Protein AF-A0A072PGX2-F1 (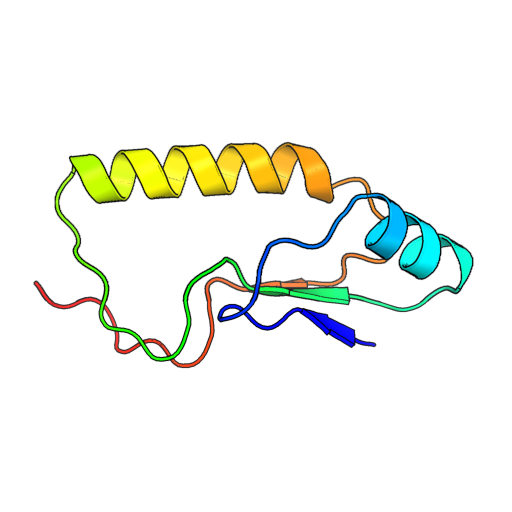afdb_monomer_lite)

Organism: NCBI:txid1182545

Secondary structure (DSSP, 8-state):
-EEE-TTS-PPPHHHHHHHHHTT--EEEE-S-BS------HHHHHHHHHHHHHHHHHHTT-TTEEEEES-BS------

Sequence (78 aa):
MLRVWGGGIYETGDFFDACDEYGSLVWHDYAFACGDYPIPQECLDSIKAEAEAQMIRLRNHASLALLCGGNENFMLCD

Structure (mmCIF, N/CA/C/O backbone):
data_AF-A0A072PGX2-F1
#
_entry.id   AF-A0A072PGX2-F1
#
loop_
_atom_site.group_PDB
_atom_site.id
_atom_site.type_symbol
_atom_site.label_atom_id
_atom_site.label_alt_id
_atom_site.label_comp_id
_atom_site.label_asym_id
_atom_site.label_entity_id
_atom_site.label_seq_id
_atom_site.pdbx_PDB_ins_code
_atom_site.Cartn_x
_atom_site.Cartn_y
_atom_site.Cartn_z
_atom_site.occupancy
_atom_site.B_iso_or_equiv
_atom_site.auth_seq_id
_atom_site.auth_comp_id
_atom_site.auth_asym_id
_atom_site.auth_atom_id
_atom_site.pdbx_PDB_model_num
ATOM 1 N N . MET A 1 1 ? -13.838 -7.287 7.410 1.00 96.94 1 MET A N 1
ATOM 2 C CA . MET A 1 1 ? -12.514 -7.146 6.776 1.00 96.94 1 MET A CA 1
ATOM 3 C C . MET A 1 1 ? -12.724 -6.621 5.372 1.00 96.94 1 MET A C 1
ATOM 5 O O . MET A 1 1 ? -13.586 -7.150 4.678 1.00 96.94 1 MET A O 1
ATOM 9 N N . LEU A 1 2 ? -11.976 -5.593 4.992 1.00 98.31 2 LEU A N 1
ATOM 10 C CA . LEU A 1 2 ? -11.988 -4.958 3.681 1.00 98.31 2 LEU A CA 1
ATOM 11 C C . LEU A 1 2 ? -10.598 -5.098 3.065 1.00 98.31 2 LEU A C 1
ATOM 13 O O . LEU A 1 2 ? -9.595 -4.980 3.767 1.00 98.31 2 LEU A O 1
ATOM 17 N N . ARG A 1 3 ? -10.543 -5.359 1.760 1.00 98.50 3 ARG A N 1
ATOM 18 C CA . ARG A 1 3 ? -9.292 -5.340 1.0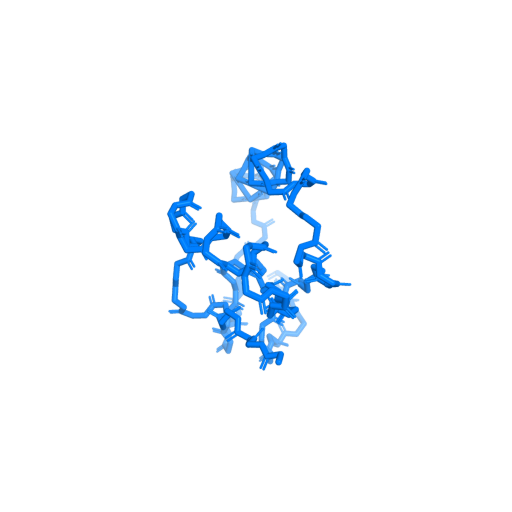07 1.00 98.50 3 ARG A CA 1
ATOM 19 C C . ARG A 1 3 ? -9.246 -4.069 0.170 1.00 98.50 3 ARG A C 1
ATOM 21 O O . ARG A 1 3 ? -10.047 -3.933 -0.753 1.00 98.50 3 ARG A O 1
ATOM 28 N N . VAL A 1 4 ? -8.308 -3.180 0.476 1.00 98.31 4 VAL A N 1
ATOM 29 C CA . VAL A 1 4 ? -7.973 -2.051 -0.396 1.00 98.31 4 VAL A CA 1
ATOM 30 C C . VAL A 1 4 ? -7.051 -2.593 -1.483 1.00 98.31 4 VAL A C 1
ATOM 32 O O . VAL A 1 4 ? -5.889 -2.916 -1.234 1.00 98.31 4 VAL A O 1
ATOM 35 N N . TRP A 1 5 ? -7.636 -2.809 -2.658 1.00 98.31 5 TRP A N 1
ATOM 36 C CA . TRP A 1 5 ? -6.997 -3.471 -3.791 1.00 98.31 5 TRP A CA 1
ATOM 37 C C . TRP A 1 5 ? -5.953 -2.572 -4.465 1.00 98.31 5 TRP A C 1
ATOM 39 O O . TRP A 1 5 ? -6.223 -1.404 -4.743 1.00 98.31 5 TRP A O 1
ATOM 49 N N . GLY A 1 6 ? -4.791 -3.145 -4.792 1.00 97.38 6 GLY A N 1
ATOM 50 C CA . GLY A 1 6 ? -3.612 -2.415 -5.282 1.00 97.38 6 GLY A CA 1
ATOM 51 C C . GLY A 1 6 ? -3.737 -1.749 -6.656 1.00 97.38 6 GLY A C 1
ATOM 52 O O . GLY A 1 6 ? -2.837 -1.020 -7.049 1.00 97.38 6 GLY A O 1
ATOM 53 N N . GLY A 1 7 ? -4.824 -1.972 -7.399 1.00 97.19 7 GLY A N 1
ATOM 54 C CA . GLY A 1 7 ? -5.103 -1.224 -8.633 1.00 97.19 7 GLY A CA 1
ATOM 55 C C . GLY A 1 7 ? -5.987 0.010 -8.420 1.00 97.19 7 GLY A C 1
ATOM 56 O O . GLY A 1 7 ? -6.364 0.671 -9.386 1.00 97.19 7 GLY A O 1
ATOM 57 N N . GLY A 1 8 ? -6.356 0.292 -7.167 1.00 96.38 8 GLY A N 1
ATOM 58 C CA . GLY A 1 8 ? -6.986 1.537 -6.744 1.00 96.38 8 GLY A CA 1
ATOM 59 C C . GLY A 1 8 ? -5.951 2.575 -6.307 1.00 96.38 8 GLY A C 1
ATOM 60 O O . GLY A 1 8 ? -4.953 2.810 -6.984 1.00 96.38 8 GLY A O 1
ATOM 61 N N . ILE A 1 9 ? -6.206 3.207 -5.163 1.00 96.38 9 ILE A N 1
ATOM 62 C CA . ILE A 1 9 ? -5.324 4.200 -4.541 1.00 96.38 9 ILE A CA 1
ATOM 63 C C . ILE A 1 9 ? -5.077 3.843 -3.076 1.00 96.38 9 ILE A C 1
ATOM 65 O O . ILE A 1 9 ? -5.817 3.057 -2.487 1.00 96.38 9 ILE A O 1
ATOM 69 N N . TYR A 1 10 ? -4.076 4.475 -2.463 1.00 97.56 10 TYR A N 1
ATOM 70 C CA . TYR A 1 10 ? -4.009 4.518 -1.006 1.00 97.56 10 TYR A CA 1
ATOM 71 C C . TYR A 1 10 ? -5.175 5.349 -0.481 1.00 97.56 10 TYR A C 1
ATOM 73 O O . TYR A 1 10 ? -5.262 6.545 -0.768 1.00 97.56 10 TYR A O 1
ATOM 81 N N . GLU A 1 11 ? -6.047 4.723 0.299 1.00 97.38 11 GLU A N 1
ATOM 82 C CA . GLU A 1 11 ? -7.254 5.379 0.797 1.00 97.38 11 GLU A CA 1
ATOM 83 C C . GLU A 1 11 ? -6.948 6.528 1.768 1.00 97.38 11 GLU A C 1
ATOM 85 O O . GLU A 1 11 ? -5.865 6.619 2.370 1.00 97.38 11 GLU A O 1
ATOM 90 N N . THR A 1 12 ? -7.910 7.440 1.898 1.00 96.81 12 THR A N 1
ATOM 91 C CA . THR A 1 12 ? -7.794 8.655 2.718 1.00 96.81 12 THR A CA 1
ATOM 92 C C . THR A 1 12 ? -7.698 8.340 4.214 1.00 96.81 12 THR A C 1
ATOM 94 O O . THR A 1 12 ? -7.968 7.224 4.645 1.00 96.81 12 THR A O 1
ATOM 97 N N . GLY A 1 13 ? -7.310 9.329 5.029 1.00 96.44 13 GLY A N 1
ATOM 98 C CA . GLY A 1 13 ? -7.342 9.191 6.493 1.00 96.44 13 GLY A CA 1
ATOM 99 C C . GLY A 1 13 ? -8.741 8.834 7.003 1.00 96.44 13 GLY A C 1
ATOM 100 O O . GLY A 1 13 ? -8.883 7.856 7.725 1.00 96.44 13 GLY A O 1
ATOM 101 N N . ASP A 1 14 ? -9.771 9.527 6.504 1.00 98.12 14 ASP A N 1
ATOM 102 C CA . ASP A 1 14 ? -11.175 9.303 6.877 1.00 98.12 14 ASP A CA 1
ATOM 103 C C . ASP A 1 14 ? -11.628 7.843 6.694 1.00 98.12 14 ASP A C 1
ATOM 105 O O . ASP A 1 14 ? -12.408 7.327 7.494 1.00 98.12 14 ASP A O 1
ATOM 109 N N . PHE A 1 15 ? -11.134 7.151 5.658 1.00 98.44 15 PHE A N 1
ATOM 110 C CA . PHE A 1 15 ? -11.422 5.730 5.454 1.00 98.44 15 PHE A CA 1
ATOM 111 C C . PHE A 1 15 ? -10.867 4.872 6.596 1.00 98.44 15 PHE A C 1
ATOM 113 O O . PHE A 1 15 ? -11.573 4.008 7.122 1.00 98.44 15 PHE A O 1
ATOM 120 N N . PHE A 1 16 ? -9.609 5.099 6.977 1.00 98.50 16 PHE A N 1
ATOM 121 C CA . PHE A 1 16 ? -8.964 4.339 8.042 1.00 98.50 16 PHE A CA 1
ATOM 122 C C . PHE A 1 16 ? -9.500 4.713 9.422 1.00 98.50 16 PHE A C 1
ATOM 124 O O . PHE A 1 16 ? -9.717 3.814 10.229 1.00 98.50 16 PHE A O 1
ATOM 131 N N . ASP A 1 17 ? -9.799 5.990 9.665 1.00 98.50 17 ASP A N 1
ATOM 132 C CA . ASP A 1 17 ? -10.435 6.450 10.902 1.00 98.50 17 ASP A CA 1
ATOM 133 C C . ASP A 1 17 ? -11.801 5.773 11.093 1.00 98.50 17 ASP A C 1
ATOM 135 O O . ASP A 1 17 ? -12.094 5.247 12.167 1.00 98.50 17 ASP A O 1
ATOM 139 N N . ALA A 1 18 ? -12.608 5.681 10.030 1.00 98.75 18 ALA A N 1
ATOM 140 C CA . ALA A 1 18 ? -13.864 4.937 10.070 1.00 98.75 18 ALA A CA 1
ATOM 141 C C . ALA A 1 18 ? -13.628 3.433 10.296 1.00 98.75 18 ALA A C 1
ATOM 143 O O . ALA A 1 18 ? -14.320 2.803 11.096 1.00 98.75 18 ALA A O 1
ATOM 144 N N . CYS A 1 19 ? -12.650 2.827 9.618 1.00 98.69 19 CYS A N 1
ATOM 145 C CA . CYS A 1 19 ? -12.332 1.412 9.823 1.00 98.69 19 CYS A CA 1
ATOM 146 C C . CYS A 1 19 ? -11.888 1.119 11.265 1.00 98.69 19 CYS A C 1
ATOM 148 O O . CYS A 1 19 ? -12.296 0.096 11.822 1.00 98.69 19 CYS A O 1
ATOM 150 N N . ASP A 1 20 ? -11.109 2.017 11.870 1.00 98.75 20 ASP A N 1
ATOM 151 C CA . ASP A 1 20 ? -10.699 1.961 13.273 1.00 98.75 20 ASP A CA 1
ATOM 152 C C . ASP A 1 20 ? -11.917 2.071 14.205 1.00 98.75 20 ASP A C 1
ATOM 154 O O . ASP A 1 20 ? -12.089 1.225 15.085 1.00 98.75 20 ASP A O 1
ATOM 158 N N . GLU A 1 21 ? -12.798 3.053 13.981 1.00 98.69 21 GLU A N 1
ATOM 159 C CA . GLU A 1 21 ? -14.000 3.291 14.797 1.00 98.69 21 GLU A CA 1
ATOM 160 C C . GLU A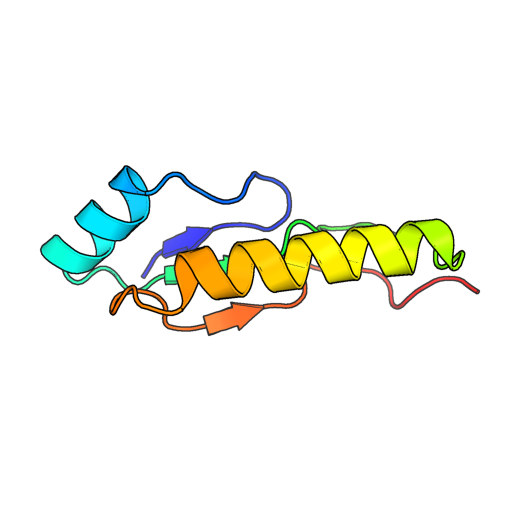 1 21 ? -14.980 2.108 14.754 1.00 98.69 21 GLU A C 1
ATOM 162 O O . GLU A 1 21 ? -15.495 1.674 15.788 1.00 98.69 21 GLU A O 1
ATOM 167 N N . TYR A 1 22 ? -15.215 1.544 13.567 1.00 98.56 22 TYR A N 1
ATOM 168 C CA . TYR A 1 22 ? -16.171 0.452 13.369 1.00 98.56 22 TYR A CA 1
ATOM 169 C C . TYR A 1 22 ? -15.558 -0.948 13.531 1.00 98.56 22 TYR A C 1
ATOM 171 O O . TYR A 1 22 ? -16.258 -1.948 13.349 1.00 98.56 22 TYR A O 1
ATOM 179 N N . GLY A 1 23 ? -14.264 -1.057 13.851 1.00 98.44 23 GLY A N 1
ATOM 180 C CA . GLY A 1 23 ? -13.580 -2.343 14.033 1.00 98.44 23 GLY A CA 1
ATOM 181 C C . GLY A 1 23 ? -13.473 -3.178 12.750 1.00 98.44 23 GLY A C 1
ATOM 182 O O . GLY A 1 23 ? -13.471 -4.412 12.791 1.00 98.44 23 GLY A O 1
ATOM 183 N N . SER A 1 24 ? -13.411 -2.525 11.589 1.00 98.56 24 SER A N 1
ATOM 184 C CA . SER A 1 24 ? -13.292 -3.187 10.290 1.00 98.56 24 SER A CA 1
ATOM 185 C C . SER A 1 24 ? -11.831 -3.356 9.895 1.00 98.56 24 SER A C 1
ATOM 187 O O . SER A 1 24 ? -11.197 -2.414 9.449 1.00 98.56 24 SER A O 1
ATOM 189 N N . LEU A 1 25 ? -11.305 -4.580 10.000 1.00 98.75 25 LEU A N 1
ATOM 190 C CA . LEU A 1 25 ? -9.929 -4.871 9.578 1.00 98.75 25 LEU A CA 1
ATOM 191 C C . LEU A 1 25 ? -9.686 -4.548 8.096 1.00 98.75 25 LEU A C 1
ATOM 193 O O . LEU A 1 25 ? -10.524 -4.869 7.251 1.00 98.75 25 LEU A O 1
ATOM 197 N N . VAL A 1 26 ? -8.504 -4.024 7.791 1.00 98.69 26 VAL A N 1
ATOM 198 C CA . VAL A 1 26 ? -8.044 -3.634 6.459 1.00 98.69 26 VAL A CA 1
ATOM 199 C C . VAL A 1 26 ? -6.835 -4.480 6.058 1.00 98.69 26 VAL A C 1
ATOM 201 O O . VAL A 1 26 ? -5.803 -4.488 6.728 1.00 98.69 26 VAL A O 1
ATOM 204 N N . TRP A 1 27 ? -6.958 -5.178 4.934 1.00 98.50 27 TRP A N 1
ATOM 205 C CA . TRP A 1 27 ? -5.827 -5.655 4.140 1.00 98.5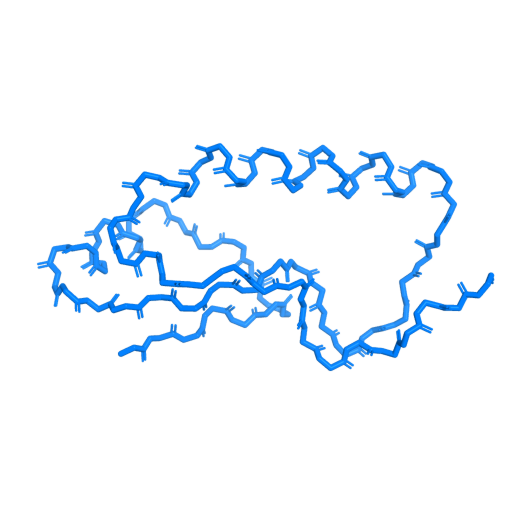0 27 TRP A CA 1
ATOM 206 C C . TRP A 1 27 ? -5.551 -4.581 3.094 1.00 98.50 27 TRP A C 1
ATOM 208 O O . TRP A 1 27 ? -6.397 -4.344 2.233 1.00 98.50 27 TRP A O 1
ATOM 218 N N . HIS A 1 28 ? -4.380 -3.950 3.140 1.00 98.19 28 HIS A N 1
ATOM 219 C CA . HIS A 1 28 ? -4.002 -2.927 2.170 1.00 98.19 28 HIS A CA 1
ATOM 220 C C . HIS A 1 28 ? -2.863 -3.408 1.265 1.00 98.19 28 HIS A C 1
ATOM 222 O O . HIS A 1 28 ? -1.799 -3.795 1.750 1.00 98.19 28 HIS A O 1
ATOM 228 N N . ASP A 1 29 ? -3.075 -3.374 -0.047 1.00 98.00 29 ASP A N 1
ATOM 229 C CA . ASP A 1 29 ? -2.012 -3.594 -1.029 1.00 98.00 29 ASP A CA 1
ATOM 230 C C . ASP A 1 29 ? -1.231 -2.287 -1.260 1.00 98.00 29 ASP A C 1
ATOM 232 O O . ASP A 1 29 ? -1.817 -1.206 -1.253 1.00 98.00 29 ASP A O 1
ATOM 236 N N . TYR A 1 30 ? 0.076 -2.346 -1.512 1.00 96.31 30 TYR A N 1
ATOM 237 C CA . TYR A 1 30 ? 0.744 -1.254 -2.231 1.00 96.31 30 TYR A CA 1
ATOM 238 C C . TYR A 1 30 ? 0.167 -1.142 -3.652 1.00 96.31 30 TYR A C 1
ATOM 240 O O . TYR A 1 30 ? -0.451 -2.089 -4.147 1.00 96.31 30 TYR A O 1
ATOM 248 N N . ALA A 1 31 ? 0.356 0.009 -4.303 1.00 95.31 31 ALA A N 1
ATOM 249 C CA . ALA A 1 31 ? -0.267 0.366 -5.583 1.00 95.31 31 ALA A CA 1
ATOM 250 C C . ALA A 1 31 ? 0.318 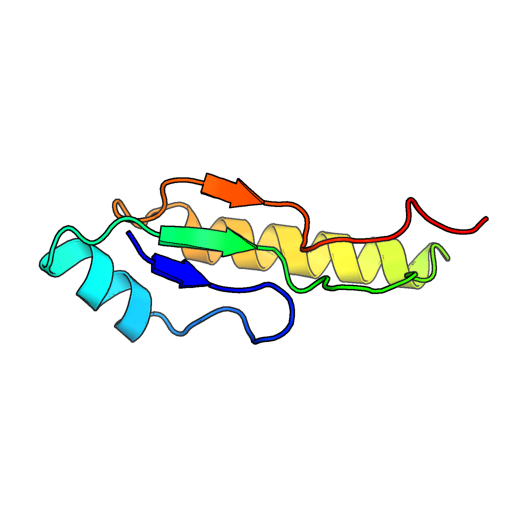-0.381 -6.808 1.00 95.31 31 ALA A C 1
ATOM 252 O O . ALA A 1 31 ? 0.683 0.215 -7.822 1.00 95.31 31 ALA A O 1
ATOM 253 N N . PHE A 1 32 ? 0.408 -1.707 -6.710 1.00 94.94 32 PHE A N 1
ATOM 254 C CA . PHE A 1 32 ? 0.827 -2.618 -7.765 1.00 94.94 32 PHE A CA 1
ATOM 255 C C . PHE A 1 32 ? -0.265 -3.664 -7.994 1.00 94.94 32 PHE A C 1
ATOM 257 O O . PHE A 1 32 ? -0.672 -4.348 -7.051 1.00 94.94 32 PHE A O 1
ATOM 264 N N . ALA A 1 33 ? -0.735 -3.822 -9.229 1.00 95.81 33 ALA A N 1
ATOM 265 C CA . ALA A 1 33 ? -1.764 -4.793 -9.568 1.00 95.81 33 ALA A CA 1
ATOM 266 C C . ALA A 1 33 ? -1.696 -5.281 -11.019 1.00 95.81 33 ALA A C 1
ATOM 268 O O . ALA A 1 33 ? -1.728 -4.482 -11.952 1.00 95.81 33 ALA A O 1
ATOM 269 N N . CYS A 1 34 ? -1.699 -6.608 -11.184 1.00 94.38 34 CYS A N 1
ATOM 270 C CA . CYS A 1 34 ? -1.782 -7.342 -12.450 1.00 94.38 34 CYS A CA 1
ATOM 271 C C . CYS A 1 34 ? -0.777 -6.840 -13.496 1.00 94.38 34 CYS A C 1
ATOM 273 O O . CYS A 1 34 ? -1.064 -6.849 -14.694 1.00 94.38 34 CYS A O 1
ATOM 275 N N . GLY A 1 35 ? 0.368 -6.348 -13.026 1.00 88.94 35 GLY A N 1
ATOM 276 C CA . GLY A 1 35 ? 1.326 -5.614 -13.831 1.00 88.94 35 GLY A CA 1
ATOM 277 C C . GLY A 1 35 ? 2.691 -6.272 -13.842 1.00 88.94 35 GLY A C 1
ATOM 278 O O . GLY A 1 35 ? 3.043 -7.060 -12.960 1.00 88.94 35 GLY A O 1
ATOM 279 N N . ASP A 1 36 ? 3.447 -5.895 -14.861 1.00 88.81 36 ASP A N 1
ATOM 280 C CA . ASP A 1 36 ? 4.880 -6.097 -14.945 1.00 88.81 36 ASP A CA 1
ATOM 281 C C . ASP A 1 36 ? 5.530 -4.716 -14.863 1.00 88.81 36 ASP A C 1
ATOM 283 O O . ASP A 1 36 ? 5.243 -3.832 -15.678 1.00 88.81 36 ASP A O 1
ATOM 287 N N . TYR A 1 37 ? 6.284 -4.490 -13.793 1.00 86.06 37 TYR A N 1
ATOM 288 C CA . TYR A 1 37 ? 6.726 -3.158 -13.402 1.00 86.06 37 TYR A CA 1
ATOM 289 C C . TYR A 1 37 ? 8.204 -2.971 -13.729 1.00 86.06 37 TYR A C 1
ATOM 291 O O . TYR A 1 37 ? 9.004 -3.864 -13.454 1.00 86.06 37 TYR A O 1
ATOM 299 N N . PRO A 1 38 ? 8.586 -1.803 -14.270 1.00 82.31 38 PRO A N 1
ATOM 300 C CA . PRO A 1 38 ? 9.971 -1.535 -14.610 1.00 82.31 38 PRO A CA 1
ATOM 301 C C . PRO A 1 38 ? 10.834 -1.493 -13.339 1.00 82.31 38 PRO A C 1
ATOM 303 O O . PRO A 1 38 ? 10.445 -0.899 -12.331 1.00 82.31 38 PRO A O 1
ATOM 306 N N . ILE A 1 39 ? 12.041 -2.059 -13.423 1.00 86.44 39 ILE A N 1
ATOM 307 C CA . ILE A 1 39 ? 13.043 -2.062 -12.343 1.00 86.44 39 ILE A CA 1
ATOM 308 C C . ILE A 1 39 ? 14.268 -1.132 -12.538 1.00 86.44 39 ILE A C 1
ATOM 310 O O . ILE A 1 39 ? 15.303 -1.386 -11.914 1.00 86.44 39 ILE A O 1
ATOM 314 N N . PRO A 1 40 ? 14.241 -0.043 -13.345 1.00 91.38 40 PRO A N 1
ATOM 315 C CA . PRO A 1 40 ? 15.358 0.892 -13.364 1.00 91.38 40 PRO A CA 1
ATOM 316 C C . PRO A 1 40 ? 15.460 1.600 -12.008 1.00 91.38 40 PRO A C 1
ATOM 318 O O . PRO A 1 40 ? 14.459 1.816 -11.320 1.00 91.38 40 PRO A O 1
ATOM 321 N N . GLN A 1 41 ? 16.678 1.999 -11.634 1.00 93.50 41 GLN A N 1
ATOM 322 C CA . GLN A 1 41 ? 16.957 2.548 -10.303 1.00 93.50 41 GLN A CA 1
ATOM 323 C C . GLN A 1 41 ? 16.061 3.747 -9.948 1.00 93.50 41 GLN A C 1
ATOM 325 O O . GLN A 1 41 ? 15.590 3.834 -8.823 1.00 93.50 41 GLN A O 1
ATOM 330 N N . GLU A 1 42 ? 15.753 4.620 -10.910 1.00 95.19 42 GLU A N 1
ATOM 331 C CA . GLU A 1 42 ? 14.857 5.766 -10.701 1.00 95.19 42 GLU A CA 1
ATOM 332 C C . GLU A 1 42 ? 13.423 5.357 -10.317 1.00 95.19 42 GLU A C 1
ATOM 334 O O . GLU A 1 42 ? 12.809 5.981 -9.448 1.00 95.19 42 GLU A O 1
ATOM 339 N N . CYS A 1 43 ? 12.902 4.274 -10.904 1.00 91.88 43 CYS A N 1
ATOM 340 C CA . CYS A 1 43 ? 11.605 3.719 -10.527 1.00 91.88 43 CYS A CA 1
ATOM 341 C C . CYS A 1 43 ? 11.681 3.087 -9.139 1.00 91.88 43 CYS A C 1
ATOM 343 O O . CYS A 1 43 ? 10.812 3.350 -8.314 1.00 91.88 43 CYS A O 1
ATOM 345 N N . LEU A 1 44 ? 12.732 2.313 -8.848 1.00 92.94 44 LEU A N 1
ATOM 346 C CA . LEU A 1 44 ? 12.928 1.704 -7.528 1.00 92.94 44 LEU A CA 1
ATOM 347 C C . LEU A 1 44 ? 13.039 2.757 -6.417 1.00 92.94 44 LEU A C 1
ATOM 349 O O . LEU A 1 44 ? 12.455 2.581 -5.347 1.00 92.94 44 LEU A O 1
ATOM 353 N N . ASP A 1 45 ? 13.731 3.865 -6.677 1.00 96.69 45 ASP A N 1
ATOM 354 C CA . ASP A 1 45 ? 13.864 4.982 -5.742 1.00 96.69 45 ASP A CA 1
ATOM 355 C C . ASP A 1 45 ? 12.507 5.660 -5.496 1.00 96.69 45 ASP A C 1
ATOM 357 O O . ASP A 1 45 ? 12.152 5.932 -4.346 1.00 96.69 45 ASP A O 1
ATOM 361 N N . SER A 1 46 ? 11.711 5.861 -6.553 1.00 96.12 46 SER A N 1
ATOM 362 C CA . SER A 1 46 ? 10.342 6.383 -6.444 1.00 96.12 46 SER A CA 1
ATOM 363 C C . SER A 1 46 ? 9.431 5.444 -5.647 1.00 96.12 46 SER A C 1
ATOM 365 O O . SER A 1 46 ? 8.734 5.890 -4.737 1.00 96.12 46 SER A O 1
ATOM 367 N N . ILE A 1 47 ? 9.464 4.142 -5.946 1.00 95.25 47 ILE A N 1
ATOM 368 C CA . ILE A 1 47 ? 8.675 3.108 -5.260 1.00 95.25 47 ILE A CA 1
ATOM 369 C C . ILE A 1 47 ? 9.043 3.050 -3.778 1.00 95.25 47 ILE A C 1
ATOM 371 O O . ILE A 1 47 ? 8.167 2.981 -2.918 1.00 95.25 47 ILE A O 1
ATOM 375 N N . LYS A 1 48 ? 10.339 3.113 -3.457 1.00 96.44 48 LYS A N 1
ATOM 376 C CA . LYS A 1 48 ? 10.809 3.131 -2.073 1.00 96.44 48 LYS A CA 1
ATOM 377 C C . LYS A 1 48 ? 10.320 4.373 -1.330 1.00 96.44 48 LYS A C 1
ATOM 379 O O . LYS A 1 48 ? 9.817 4.240 -0.217 1.00 96.44 48 LYS A O 1
ATOM 384 N N . ALA A 1 49 ? 10.431 5.554 -1.940 1.00 98.31 49 ALA A N 1
ATOM 385 C CA . ALA A 1 49 ? 9.955 6.798 -1.339 1.00 98.31 49 ALA A CA 1
ATOM 386 C C . ALA A 1 49 ? 8.437 6.765 -1.081 1.00 98.31 49 ALA A C 1
ATOM 388 O O . ALA A 1 49 ? 7.980 7.167 -0.009 1.00 98.31 49 ALA A O 1
ATOM 389 N N . GLU A 1 50 ? 7.660 6.236 -2.030 1.00 97.69 50 GLU A N 1
ATOM 390 C CA . GLU A 1 50 ? 6.220 6.024 -1.880 1.00 97.69 50 GLU A CA 1
ATOM 391 C C . GLU A 1 50 ? 5.906 5.048 -0.739 1.00 97.69 50 GLU A C 1
ATOM 393 O O . GLU A 1 50 ? 5.107 5.368 0.146 1.00 97.69 50 GLU A O 1
ATOM 398 N N . ALA A 1 51 ? 6.564 3.886 -0.718 1.00 96.50 51 ALA A N 1
ATOM 399 C CA . ALA A 1 51 ? 6.330 2.856 0.286 1.00 96.50 51 ALA A CA 1
ATOM 400 C C . ALA A 1 51 ? 6.663 3.347 1.704 1.00 96.50 51 ALA A C 1
ATOM 402 O O . ALA A 1 51 ? 5.888 3.125 2.636 1.00 96.50 51 ALA A O 1
ATOM 403 N N . GLU A 1 52 ? 7.775 4.067 1.873 1.00 98.12 52 GLU A N 1
ATOM 404 C CA . GLU A 1 52 ? 8.157 4.672 3.152 1.00 98.12 52 GLU A CA 1
ATOM 405 C C . GLU A 1 52 ? 7.129 5.717 3.611 1.00 98.12 52 GLU A C 1
ATOM 407 O O . GLU A 1 52 ? 6.689 5.684 4.766 1.00 98.12 52 GLU A O 1
ATOM 412 N N . ALA A 1 53 ? 6.694 6.608 2.714 1.00 98.19 53 ALA A N 1
ATOM 413 C CA . ALA A 1 53 ? 5.706 7.635 3.029 1.00 98.19 53 ALA A CA 1
ATOM 414 C C . ALA A 1 53 ? 4.352 7.030 3.438 1.00 98.19 53 ALA A C 1
ATOM 416 O O . ALA A 1 53 ? 3.770 7.434 4.451 1.00 98.19 53 ALA A O 1
ATOM 417 N N . GLN A 1 54 ? 3.864 6.032 2.695 1.00 97.38 54 GLN A N 1
ATOM 418 C CA . GLN A 1 54 ? 2.594 5.370 3.001 1.00 97.38 54 GLN A CA 1
ATOM 419 C C . GLN A 1 54 ? 2.688 4.529 4.273 1.00 97.38 54 GLN A C 1
ATOM 421 O O . GLN A 1 54 ? 1.783 4.591 5.102 1.00 97.38 54 GLN A O 1
ATOM 426 N N . MET A 1 55 ? 3.803 3.834 4.510 1.00 96.00 55 MET A N 1
ATOM 427 C CA . MET A 1 55 ? 4.005 3.105 5.762 1.00 96.00 55 MET A CA 1
ATOM 428 C C . MET A 1 55 ? 3.976 4.047 6.972 1.00 96.00 55 MET A C 1
ATOM 430 O O . MET A 1 55 ? 3.322 3.755 7.971 1.00 96.00 55 MET A O 1
ATOM 434 N N . ILE A 1 56 ? 4.642 5.205 6.896 1.00 97.56 56 ILE A N 1
ATOM 435 C CA . ILE A 1 56 ? 4.612 6.204 7.976 1.00 97.56 56 ILE A CA 1
ATOM 436 C C . ILE A 1 56 ? 3.183 6.692 8.241 1.00 97.56 56 ILE A C 1
ATOM 438 O O . ILE A 1 56 ? 2.809 6.832 9.407 1.00 97.56 56 ILE A O 1
ATOM 442 N N . ARG A 1 57 ? 2.400 6.930 7.182 1.00 96.88 57 ARG A N 1
ATOM 443 C CA . ARG A 1 57 ? 1.013 7.395 7.284 1.00 96.88 57 ARG A CA 1
ATOM 444 C C . ARG A 1 57 ? 0.083 6.337 7.882 1.00 96.88 57 ARG A C 1
ATOM 446 O O . ARG A 1 57 ? -0.739 6.679 8.721 1.00 96.88 57 ARG A O 1
ATOM 453 N N . LEU A 1 58 ? 0.219 5.076 7.469 1.00 96.06 58 LEU A N 1
ATOM 454 C CA . LEU A 1 58 ? -0.767 4.026 7.748 1.00 96.06 58 LEU A CA 1
ATOM 455 C C . LEU A 1 58 ? -0.498 3.217 9.025 1.00 96.06 58 LEU A C 1
ATOM 457 O O . LEU A 1 58 ? -1.433 2.696 9.627 1.00 96.06 58 LEU A O 1
ATOM 461 N N . ARG A 1 59 ? 0.763 3.114 9.468 1.00 95.81 59 ARG A N 1
ATOM 462 C CA . ARG A 1 59 ? 1.204 2.177 10.528 1.00 95.81 59 ARG A CA 1
ATOM 463 C C . ARG A 1 59 ? 0.533 2.311 11.899 1.00 95.81 59 ARG A C 1
ATOM 465 O O . ARG A 1 59 ? 0.732 1.437 12.734 1.00 95.81 59 ARG A O 1
ATOM 472 N N . ASN A 1 60 ? -0.166 3.415 12.160 1.00 97.50 60 ASN A N 1
ATOM 473 C CA . ASN A 1 60 ? -0.798 3.681 13.454 1.00 97.50 60 ASN A CA 1
ATOM 474 C C . ASN A 1 60 ? -2.304 3.373 13.472 1.00 97.50 60 ASN A C 1
ATOM 476 O O . ASN A 1 60 ? -2.909 3.485 14.536 1.00 97.50 60 ASN A O 1
ATOM 480 N N . HIS A 1 61 ? -2.898 2.979 12.342 1.00 98.38 61 HIS A N 1
AT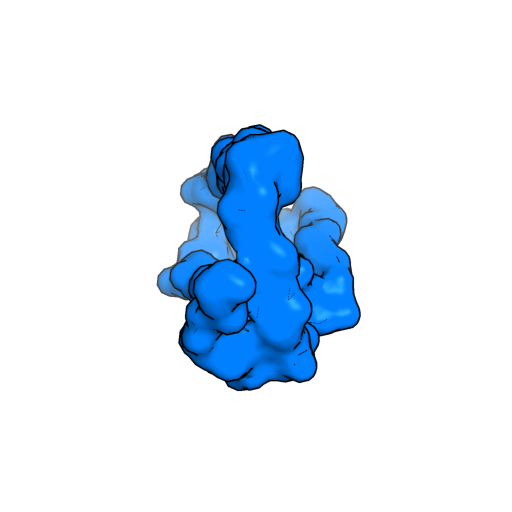OM 481 C CA . HIS A 1 61 ? -4.302 2.574 12.294 1.00 98.38 61 HIS A CA 1
ATOM 482 C C . HIS A 1 61 ? -4.462 1.145 12.807 1.00 98.38 61 HIS A C 1
ATOM 484 O O . HIS A 1 61 ? -3.864 0.210 12.271 1.00 98.38 61 HIS A O 1
ATOM 490 N N . ALA A 1 62 ? -5.275 0.966 13.848 1.00 98.12 62 ALA A N 1
ATOM 491 C CA . ALA A 1 62 ? -5.490 -0.337 14.481 1.00 98.12 62 ALA A CA 1
ATOM 492 C C . ALA A 1 62 ? -6.217 -1.329 13.557 1.00 98.12 62 ALA A C 1
ATOM 494 O O . ALA A 1 62 ? -6.072 -2.544 13.698 1.00 98.12 62 ALA A O 1
ATOM 495 N N . SER A 1 63 ? -6.988 -0.810 12.602 1.00 98.62 63 SER A N 1
ATOM 496 C CA . SER A 1 63 ? -7.659 -1.578 11.562 1.00 98.62 63 SER A CA 1
ATOM 497 C C . SER A 1 63 ? -6.689 -2.182 10.550 1.00 98.62 63 SER A C 1
ATOM 499 O O . SER A 1 63 ? -7.039 -3.200 9.952 1.00 98.62 63 SER A O 1
ATOM 501 N N . LEU A 1 64 ? -5.481 -1.635 10.361 1.00 98.31 64 LEU A N 1
ATOM 502 C CA . LEU A 1 64 ? -4.504 -2.181 9.417 1.00 98.31 64 LEU A CA 1
ATOM 503 C C . LEU A 1 64 ? -4.018 -3.561 9.884 1.00 98.31 64 LEU A C 1
ATOM 505 O O . LEU A 1 64 ? -3.179 -3.690 10.773 1.00 98.31 64 LEU A O 1
ATOM 509 N N . ALA A 1 65 ? -4.533 -4.608 9.245 1.00 98.25 65 ALA A N 1
ATOM 510 C CA . ALA A 1 65 ? -4.262 -5.996 9.599 1.00 98.25 65 ALA A CA 1
ATOM 511 C C . ALA A 1 65 ? -3.116 -6.606 8.782 1.00 98.25 65 ALA A C 1
ATOM 513 O O . ALA A 1 65 ? -2.400 -7.478 9.273 1.00 98.25 65 ALA A O 1
ATOM 514 N N . LEU A 1 66 ? -2.964 -6.180 7.526 1.00 97.38 66 LEU A N 1
ATOM 515 C CA . LEU A 1 66 ? -1.954 -6.688 6.603 1.00 97.38 66 LEU A CA 1
ATOM 516 C C . LEU A 1 66 ? -1.553 -5.603 5.605 1.00 97.38 66 LEU A C 1
ATOM 518 O O . LEU A 1 66 ? -2.417 -4.955 5.015 1.00 97.38 66 LEU A O 1
ATOM 522 N N . LEU A 1 67 ? -0.246 -5.482 5.373 1.00 95.94 67 LEU A N 1
ATOM 523 C CA . LEU A 1 67 ? 0.317 -4.808 4.208 1.00 95.94 67 LEU A CA 1
ATOM 524 C C . LEU A 1 67 ? 0.775 -5.861 3.201 1.00 95.94 67 LEU A C 1
ATOM 526 O O . LEU A 1 67 ? 1.548 -6.758 3.540 1.00 95.94 67 LEU A O 1
ATOM 530 N N . CYS A 1 68 ? 0.293 -5.750 1.971 1.00 96.50 68 CYS A N 1
ATOM 531 C CA . CYS A 1 68 ? 0.605 -6.664 0.882 1.00 96.50 68 CYS A CA 1
ATOM 532 C C . CYS A 1 68 ? 1.395 -5.935 -0.210 1.00 96.50 68 CYS A C 1
ATOM 534 O O . CYS A 1 68 ? 1.127 -4.777 -0.507 1.00 96.50 68 CYS A O 1
ATOM 536 N N . GLY A 1 69 ? 2.376 -6.606 -0.819 1.00 93.50 69 GLY A N 1
ATOM 537 C CA . GLY A 1 69 ? 3.244 -6.007 -1.841 1.00 93.50 69 GLY A CA 1
ATOM 538 C C . GLY A 1 69 ? 2.531 -5.609 -3.139 1.00 93.50 69 GLY A C 1
ATOM 539 O O . GLY A 1 69 ? 3.054 -4.787 -3.881 1.00 93.50 69 GLY A O 1
ATOM 540 N N . GLY A 1 70 ? 1.360 -6.182 -3.422 1.00 93.19 70 GLY A N 1
ATOM 541 C CA . GLY A 1 70 ? 0.586 -5.926 -4.634 1.00 93.19 70 GLY A CA 1
ATOM 542 C C . GLY A 1 70 ? -0.351 -7.085 -4.980 1.00 93.19 70 GLY A C 1
ATOM 543 O O . GLY A 1 70 ? -0.386 -8.104 -4.290 1.00 93.19 70 GLY A O 1
ATOM 544 N N . ASN A 1 71 ? -1.105 -6.944 -6.065 1.00 96.12 71 ASN A N 1
ATOM 545 C CA . ASN A 1 71 ? -2.091 -7.917 -6.528 1.00 96.12 71 ASN A CA 1
ATOM 546 C C . ASN A 1 71 ? -1.611 -8.641 -7.790 1.00 96.12 71 ASN A C 1
ATOM 548 O O . ASN A 1 71 ? -1.496 -8.001 -8.822 1.00 96.12 71 ASN A O 1
ATOM 552 N N . GLU A 1 72 ? -1.434 -9.964 -7.757 1.00 94.44 72 GLU A N 1
ATOM 553 C CA . GLU A 1 72 ? -1.247 -10.793 -8.972 1.00 94.44 72 GLU A CA 1
ATOM 554 C C . GLU A 1 72 ? -0.174 -10.271 -9.945 1.00 94.44 72 GLU A C 1
ATOM 556 O O . GLU A 1 72 ? -0.328 -10.330 -11.164 1.00 94.44 72 GLU A O 1
ATOM 561 N N . ASN A 1 73 ? 0.915 -9.729 -9.405 1.00 88.75 73 ASN A N 1
ATOM 562 C CA . ASN A 1 73 ? 2.013 -9.248 -10.229 1.00 88.75 73 ASN A CA 1
ATOM 563 C C . ASN A 1 73 ? 2.761 -10.436 -10.833 1.00 88.75 73 ASN A C 1
ATOM 565 O O . ASN A 1 73 ? 3.025 -11.437 -10.156 1.00 88.75 73 ASN A O 1
ATOM 569 N N . PHE A 1 74 ? 3.147 -10.301 -12.096 1.00 74.69 74 PHE A N 1
ATOM 570 C CA . PHE A 1 74 ? 4.128 -11.199 -12.684 1.00 74.69 74 PHE A CA 1
ATOM 571 C C . PHE A 1 74 ? 5.485 -10.835 -12.070 1.00 74.69 74 PHE A C 1
ATOM 573 O O . PHE A 1 74 ? 5.792 -9.656 -11.905 1.00 74.69 74 PHE A O 1
ATOM 580 N N . MET A 1 75 ? 6.243 -11.829 -11.596 1.00 62.50 75 MET A N 1
ATOM 581 C CA . MET A 1 75 ? 7.497 -11.570 -10.881 1.00 62.50 75 MET A CA 1
ATOM 582 C C . MET A 1 75 ? 8.496 -10.881 -11.823 1.00 62.50 75 MET A C 1
ATOM 584 O O . MET A 1 75 ? 9.052 -11.560 -12.674 1.00 62.50 75 MET A O 1
ATOM 588 N N . LEU A 1 76 ? 8.634 -9.558 -11.642 1.00 57.69 76 LEU A N 1
ATOM 589 C CA . LEU A 1 76 ? 9.644 -8.609 -12.142 1.00 57.69 76 LEU A CA 1
ATOM 590 C C . LEU A 1 76 ? 10.363 -9.045 -13.432 1.00 57.69 76 LEU A C 1
ATOM 592 O O . LEU A 1 76 ? 11.259 -9.885 -13.364 1.00 57.69 76 LEU A O 1
ATOM 596 N N . CYS A 1 77 ? 10.030 -8.449 -14.583 1.00 56.78 77 CYS A N 1
ATOM 597 C CA . CYS A 1 77 ? 10.888 -8.574 -15.764 1.00 56.78 77 CYS A CA 1
ATOM 598 C C . CYS A 1 77 ? 12.232 -7.849 -15.578 1.00 56.78 77 CYS A C 1
ATOM 600 O O . CYS A 1 77 ? 12.284 -6.752 -15.017 1.00 56.78 77 CYS A O 1
ATOM 602 N N . ASP A 1 78 ? 13.291 -8.509 -16.062 1.00 55.94 78 ASP A N 1
ATOM 603 C CA . ASP A 1 78 ? 14.688 -8.048 -16.085 1.00 55.94 78 ASP A CA 1
ATOM 604 C C . ASP A 1 78 ? 14.890 -6.719 -16.842 1.00 55.94 78 ASP A C 1
ATOM 606 O O . ASP A 1 78 ? 14.246 -6.516 -17.901 1.00 55.94 78 ASP A O 1
#

InterPro domains:
  IPR017853 Glycoside hydrolase superfamily [SSF51445] (1-78)
  IPR050887 Beta-mannosidase glycosyl hydrolases [PTHR43730] (1-73)

Foldseek 3Di:
DDEAALCPDLDDPVVLVVCLVVVAAYEYEHNAEPDADDDDPVVVVVSVVVVVVSCVVRVPRPSHPHYHHHYNYDPHDD

pLDDT: mean 93.87, std 9.22, range [55.94, 98.75]

Radius of gyration: 13.44 Å; chains: 1; bounding box: 33×21×31 Å